Protein AF-U2G4A7-F1 (afdb_monomer_lite)

Organism: NCBI:txid1033802

Sequence (136 aa):
MDIVSTTITSVLTGVLTGLYSSLIITRFGRFVALRDEALRLVRSAVYIAEESKLNFPQQPEYKRMVLISSDFFALKHSKAANEINDLHGEIYKATLEAQSGQLDFKAYDHAYTEWQRRIRMLRPNYRSLITLYPRL

Foldseek 3Di:
DVVVVVVVVVVVVVVVVVVLVVQLVVLVVVVVVLLVVLLVLLVVFDWDDDPLAIDGVDDRPLVVLLVSLVVCVLLVVNVLSVLSVVLSVVLVVQNVCRHVSVDGPVRSVVNSVVNSVSSVPRDGPVVSSNDPDSPD

Secondary structure (DSSP, 8-state):
-HHHHHHHHHHHHHHHHHHHHHHHHHHHHHHHHHHHHHHHHHHT---EEETTEEE-SS---THHHHHHHHHHHHTT-HHHHHHHHHHHHHHHHHHHHHHHT-S-HHHHHHHHHHHHHHHHT----HHHHH-SS---

Structure (mmCIF, N/CA/C/O backbone):
data_AF-U2G4A7-F1
#
_entry.id   AF-U2G4A7-F1
#
loop_
_atom_site.group_PDB
_atom_site.id
_atom_site.type_symbol
_atom_site.label_atom_id
_atom_site.label_alt_id
_atom_site.label_comp_id
_atom_site.label_asym_id
_atom_site.label_entity_id
_atom_site.label_seq_id
_atom_site.pdbx_PDB_ins_code
_atom_site.Cartn_x
_atom_site.Cartn_y
_atom_site.Cartn_z
_atom_site.occupancy
_atom_site.B_iso_or_equiv
_atom_site.auth_seq_id
_atom_site.auth_comp_id
_atom_site.auth_asym_id
_atom_site.auth_atom_id
_atom_site.pdbx_PDB_model_num
ATOM 1 N N . MET A 1 1 ? 33.070 5.903 -44.348 1.00 57.81 1 MET A N 1
ATOM 2 C CA . MET A 1 1 ? 32.484 4.719 -43.672 1.00 57.81 1 MET A CA 1
ATOM 3 C C . MET A 1 1 ? 31.733 5.097 -42.391 1.00 57.81 1 MET A C 1
ATOM 5 O O . MET A 1 1 ? 31.101 4.240 -41.786 1.00 57.81 1 MET A O 1
ATOM 9 N N . ASP A 1 2 ? 31.717 6.378 -42.016 1.00 67.56 2 ASP A N 1
ATOM 10 C CA . ASP A 1 2 ? 31.224 6.830 -40.710 1.00 67.56 2 ASP A CA 1
ATOM 11 C C . ASP A 1 2 ? 29.700 6.851 -40.596 1.00 67.56 2 ASP A C 1
ATOM 13 O O . ASP A 1 2 ? 29.174 6.582 -39.527 1.00 67.56 2 ASP A O 1
ATOM 17 N N . ILE A 1 3 ? 28.980 7.065 -41.703 1.00 72.62 3 ILE A N 1
ATOM 18 C CA . ILE A 1 3 ? 27.508 7.155 -41.712 1.00 72.62 3 ILE A CA 1
ATOM 19 C C . ILE A 1 3 ? 26.853 5.815 -41.338 1.00 72.62 3 ILE A C 1
ATOM 21 O O . ILE A 1 3 ? 25.869 5.775 -40.604 1.00 72.62 3 ILE A O 1
ATOM 25 N N . VAL A 1 4 ? 27.406 4.695 -41.813 1.00 79.19 4 VAL A N 1
ATOM 26 C CA . VAL A 1 4 ? 26.878 3.359 -41.488 1.00 79.19 4 VAL A CA 1
ATOM 27 C C . VAL A 1 4 ? 27.144 3.029 -40.015 1.00 79.19 4 VAL A C 1
ATOM 29 O O . VAL A 1 4 ? 26.253 2.543 -39.323 1.00 79.19 4 VAL A O 1
ATOM 32 N N . SER A 1 5 ? 28.330 3.372 -39.504 1.00 78.25 5 SER A N 1
ATOM 33 C CA . SER A 1 5 ? 28.699 3.181 -38.095 1.00 78.25 5 SER A CA 1
ATOM 34 C C . SER A 1 5 ? 27.855 4.042 -37.141 1.00 78.25 5 SER A C 1
ATOM 36 O O . SER A 1 5 ? 27.360 3.554 -36.121 1.00 78.25 5 SER A O 1
ATOM 38 N N . THR A 1 6 ? 27.600 5.307 -37.488 1.00 83.81 6 THR A N 1
ATOM 39 C CA . THR A 1 6 ? 26.756 6.211 -36.686 1.00 83.81 6 THR A CA 1
ATOM 40 C C . THR A 1 6 ? 25.283 5.795 -36.711 1.00 83.81 6 THR A C 1
ATOM 42 O O . THR A 1 6 ? 24.593 5.863 -35.693 1.00 83.81 6 THR A O 1
ATOM 45 N N . THR A 1 7 ? 24.796 5.284 -37.844 1.00 84.69 7 THR A N 1
ATOM 46 C CA . THR A 1 7 ? 23.428 4.751 -37.953 1.00 84.69 7 THR A CA 1
ATOM 47 C C . THR A 1 7 ? 23.253 3.489 -37.105 1.00 84.69 7 THR A C 1
ATOM 49 O O . THR A 1 7 ? 22.292 3.377 -36.351 1.00 84.69 7 THR A O 1
ATOM 52 N N . ILE A 1 8 ? 24.202 2.552 -37.150 1.00 88.69 8 ILE A N 1
ATOM 53 C CA . ILE A 1 8 ? 24.132 1.328 -36.337 1.00 88.69 8 ILE A CA 1
ATOM 54 C C . ILE A 1 8 ? 24.204 1.654 -34.840 1.00 88.69 8 ILE A C 1
ATOM 56 O O . ILE A 1 8 ? 23.411 1.132 -34.057 1.00 88.69 8 ILE A O 1
ATOM 60 N N . THR A 1 9 ? 25.117 2.538 -34.429 1.00 86.06 9 THR A N 1
ATOM 61 C CA . THR A 1 9 ? 25.249 2.924 -33.015 1.00 86.06 9 THR A CA 1
ATOM 62 C C . THR A 1 9 ? 24.012 3.659 -32.504 1.00 86.06 9 THR A C 1
ATOM 64 O O . THR A 1 9 ? 23.512 3.303 -31.443 1.00 86.06 9 THR A O 1
ATOM 67 N N . SER A 1 10 ? 23.447 4.600 -33.268 1.00 87.38 10 SER A N 1
ATOM 68 C CA . SER A 1 10 ? 22.209 5.301 -32.883 1.00 87.38 10 SER A CA 1
ATOM 69 C C . SER A 1 10 ? 21.000 4.369 -32.751 1.00 87.38 10 SER A C 1
ATOM 71 O O . SER A 1 10 ? 20.251 4.487 -31.778 1.00 87.38 10 SER A O 1
ATOM 73 N N . VAL A 1 11 ? 20.836 3.399 -33.657 1.00 89.88 11 VAL A N 1
ATOM 74 C CA . VAL A 1 11 ? 19.777 2.379 -33.552 1.00 89.88 11 VAL A CA 1
ATOM 75 C C . VAL A 1 11 ? 19.971 1.521 -32.301 1.00 89.88 11 VAL A C 1
ATOM 77 O O . VAL A 1 11 ? 19.031 1.344 -31.526 1.00 89.88 11 VAL A O 1
ATOM 80 N N . LEU A 1 12 ? 21.190 1.031 -32.055 1.00 90.31 12 LEU A N 1
ATOM 81 C CA . LEU A 1 12 ? 21.497 0.219 -30.874 1.00 90.31 12 LEU A CA 1
ATOM 82 C C . LEU A 1 12 ? 21.273 0.992 -29.571 1.00 90.31 12 LEU A C 1
ATOM 84 O O . LEU A 1 12 ? 20.660 0.464 -28.643 1.00 90.31 12 LEU A O 1
ATOM 88 N N . THR A 1 13 ? 21.715 2.249 -29.500 1.00 88.81 13 THR A N 1
ATOM 89 C CA . THR A 1 13 ? 21.466 3.116 -28.345 1.00 88.81 13 THR A CA 1
ATOM 90 C C . THR A 1 13 ? 19.969 3.306 -28.124 1.00 88.81 13 THR A C 1
ATOM 92 O O . THR A 1 13 ? 19.502 3.110 -27.004 1.00 88.81 13 THR A O 1
ATOM 95 N N . GLY A 1 14 ? 19.201 3.596 -29.179 1.00 88.75 14 GLY A N 1
ATOM 96 C CA . GLY A 1 14 ? 17.749 3.750 -29.088 1.00 88.75 14 GLY A CA 1
ATOM 97 C C . GLY A 1 14 ? 17.053 2.509 -28.522 1.00 88.75 14 GLY A C 1
ATOM 98 O O . GLY A 1 14 ? 16.240 2.621 -27.603 1.00 88.75 14 GLY A O 1
ATOM 99 N N . VAL A 1 15 ? 17.423 1.317 -29.004 1.00 91.44 15 VAL A N 1
ATOM 100 C CA . VAL A 1 15 ? 16.880 0.042 -28.505 1.00 91.44 15 VAL A CA 1
ATOM 101 C C . VAL A 1 15 ? 17.230 -0.172 -27.030 1.00 91.44 15 VAL A C 1
ATOM 103 O O . VAL A 1 15 ? 16.346 -0.473 -26.227 1.00 91.44 15 VAL A O 1
ATOM 106 N N . LEU A 1 16 ? 18.493 0.020 -26.642 1.00 89.12 16 LEU A N 1
ATOM 107 C CA . LEU A 1 16 ? 18.938 -0.184 -25.259 1.00 89.12 16 LEU A CA 1
ATOM 108 C C . LEU A 1 16 ? 18.263 0.791 -24.287 1.00 89.12 16 LEU A C 1
ATOM 110 O O . LEU A 1 16 ? 17.813 0.383 -23.214 1.00 89.12 16 LEU A O 1
ATOM 114 N N . THR A 1 17 ? 18.136 2.064 -24.666 1.00 90.12 17 THR A N 1
ATOM 115 C CA . THR A 1 17 ? 17.430 3.070 -23.866 1.00 90.12 17 THR A CA 1
ATOM 116 C C . THR A 1 17 ? 15.942 2.748 -23.748 1.00 90.12 17 THR A C 1
ATOM 118 O O . THR A 1 17 ? 15.384 2.862 -22.654 1.00 90.12 17 THR A O 1
ATOM 121 N N . GLY A 1 18 ? 15.301 2.301 -24.832 1.00 91.50 18 GLY A N 1
ATOM 122 C CA . GLY A 1 18 ? 13.903 1.873 -24.818 1.00 91.50 18 GLY A CA 1
ATOM 123 C C . GLY A 1 18 ? 13.663 0.699 -23.865 1.00 91.50 18 GLY A C 1
ATOM 124 O O . GLY A 1 18 ? 12.794 0.778 -22.994 1.00 91.50 18 GLY A O 1
ATOM 125 N N . LEU A 1 19 ? 14.486 -0.350 -23.959 1.00 89.88 19 LEU A N 1
ATOM 126 C CA . LEU A 1 19 ? 14.408 -1.516 -23.073 1.00 89.88 19 LEU A CA 1
ATOM 127 C C . LEU A 1 19 ? 14.602 -1.126 -21.604 1.00 89.88 19 LEU A C 1
ATOM 129 O O . LEU A 1 19 ? 13.783 -1.484 -20.756 1.00 89.88 19 LEU A O 1
ATOM 133 N N . TYR A 1 20 ? 15.631 -0.337 -21.299 1.00 89.06 20 TYR A N 1
ATOM 134 C CA . TYR A 1 20 ? 15.891 0.123 -19.936 1.00 89.06 20 TYR A CA 1
ATOM 135 C C . TYR A 1 20 ? 14.749 0.985 -19.374 1.00 89.06 20 TYR A C 1
ATOM 137 O O . TYR A 1 20 ? 14.333 0.804 -18.229 1.00 89.06 20 TYR A O 1
ATOM 145 N N . SER A 1 21 ? 14.189 1.878 -20.192 1.00 91.81 21 SER A N 1
ATOM 146 C CA . SER A 1 21 ? 13.068 2.732 -19.785 1.00 91.81 21 SER A CA 1
ATOM 147 C C . SER A 1 21 ? 11.813 1.906 -19.506 1.00 91.81 21 SER A C 1
ATOM 149 O O . SER A 1 21 ? 11.162 2.107 -18.481 1.00 91.81 21 SER A O 1
ATOM 151 N N . SER A 1 22 ? 11.510 0.926 -20.365 1.00 91.44 22 SER A N 1
ATOM 152 C CA . SER A 1 22 ? 10.376 0.017 -20.165 1.00 91.44 22 SER A CA 1
ATOM 153 C C . SER A 1 22 ? 10.491 -0.758 -18.850 1.00 91.44 22 SER A C 1
ATOM 155 O O . SER A 1 22 ? 9.527 -0.828 -18.092 1.00 91.44 22 SER A O 1
ATOM 157 N N . LEU A 1 23 ? 11.695 -1.233 -18.512 1.00 91.69 23 LEU A N 1
ATOM 158 C CA . LEU A 1 23 ? 11.963 -1.946 -17.267 1.00 91.69 23 LEU A CA 1
ATOM 159 C C . LEU A 1 23 ? 11.663 -1.080 -16.034 1.00 91.69 23 LEU A C 1
ATOM 161 O O . LEU A 1 23 ? 11.005 -1.546 -15.100 1.00 91.69 23 LEU A O 1
ATOM 165 N N . ILE A 1 24 ? 12.121 0.176 -16.028 1.00 92.38 24 ILE A N 1
ATOM 166 C CA . ILE A 1 24 ? 11.850 1.121 -14.933 1.00 92.38 24 ILE A CA 1
ATOM 167 C C . ILE A 1 24 ? 10.345 1.369 -14.804 1.00 92.38 24 ILE A C 1
ATOM 169 O O . ILE A 1 24 ? 9.807 1.300 -13.696 1.00 92.38 24 ILE A O 1
ATOM 173 N N . ILE A 1 25 ? 9.664 1.627 -15.925 1.00 93.81 25 ILE A N 1
ATOM 174 C CA . ILE A 1 25 ? 8.223 1.904 -15.952 1.00 93.81 25 ILE A CA 1
ATOM 175 C C . ILE A 1 25 ? 7.436 0.705 -15.4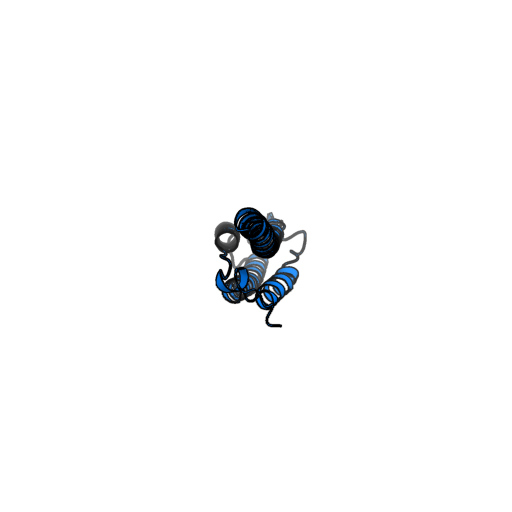17 1.00 93.81 25 ILE A C 1
ATOM 177 O O . ILE A 1 25 ? 6.559 0.890 -14.578 1.00 93.81 25 ILE A O 1
ATOM 181 N N . THR A 1 26 ? 7.774 -0.524 -15.814 1.00 93.50 26 THR A N 1
ATOM 182 C CA . THR A 1 26 ? 7.116 -1.737 -15.306 1.00 93.50 26 THR A CA 1
ATOM 183 C C . THR A 1 26 ? 7.296 -1.893 -13.797 1.00 93.50 26 THR A C 1
ATOM 185 O O . THR A 1 26 ? 6.337 -2.204 -13.088 1.00 93.50 26 THR A O 1
ATOM 188 N N . ARG A 1 27 ? 8.500 -1.646 -13.269 1.00 92.94 27 ARG A N 1
ATOM 189 C CA . ARG A 1 27 ? 8.755 -1.723 -11.820 1.00 92.94 27 ARG A CA 1
ATOM 190 C C . ARG A 1 27 ? 7.989 -0.659 -11.048 1.00 92.94 27 ARG A C 1
ATOM 192 O O . ARG A 1 27 ? 7.401 -0.961 -10.011 1.00 92.94 27 ARG A O 1
ATOM 199 N N . PHE A 1 28 ? 7.962 0.564 -11.568 1.00 95.69 28 PHE A N 1
ATOM 200 C CA . PHE A 1 28 ? 7.177 1.644 -10.985 1.00 95.69 28 PHE A CA 1
ATOM 201 C C . PHE A 1 28 ? 5.676 1.330 -11.028 1.00 95.69 28 PHE A C 1
ATOM 203 O O . PHE A 1 28 ? 4.988 1.493 -10.024 1.00 95.69 28 PHE A O 1
ATOM 210 N N . GLY A 1 29 ? 5.182 0.794 -12.146 1.00 96.31 29 GLY A N 1
ATOM 211 C CA . GLY A 1 29 ? 3.800 0.342 -12.289 1.00 96.31 29 GLY A CA 1
ATOM 212 C C . GLY A 1 29 ? 3.430 -0.729 -11.264 1.00 96.31 29 GLY A C 1
ATOM 213 O O . GLY A 1 29 ? 2.382 -0.630 -10.634 1.00 96.31 29 GLY A O 1
ATOM 214 N N . ARG A 1 30 ? 4.319 -1.700 -11.010 1.00 96.00 30 ARG A N 1
ATOM 215 C CA . ARG A 1 30 ? 4.103 -2.722 -9.974 1.00 96.00 30 ARG A CA 1
ATOM 216 C C . ARG A 1 30 ? 4.053 -2.125 -8.566 1.00 96.00 30 ARG A C 1
ATOM 218 O O . ARG A 1 30 ? 3.202 -2.520 -7.777 1.00 96.00 30 ARG A O 1
ATOM 225 N N . PHE A 1 31 ? 4.919 -1.157 -8.259 1.00 97.25 31 PHE A N 1
ATOM 226 C CA . PHE A 1 31 ? 4.854 -0.423 -6.991 1.00 97.25 31 PHE A CA 1
ATOM 227 C C . PHE A 1 31 ? 3.506 0.294 -6.819 1.00 97.25 31 PHE A C 1
ATOM 229 O O . PHE A 1 31 ? 2.876 0.182 -5.768 1.00 97.25 31 PHE A O 1
ATOM 236 N N . VAL A 1 32 ? 3.054 1.013 -7.852 1.00 97.88 32 VAL A N 1
ATOM 237 C CA . VAL A 1 32 ? 1.773 1.733 -7.836 1.00 97.88 32 VAL A CA 1
ATOM 238 C C . VAL A 1 32 ? 0.604 0.765 -7.668 1.00 97.88 32 VAL A C 1
ATOM 240 O O . VAL A 1 32 ? -0.261 1.019 -6.836 1.00 97.88 32 VA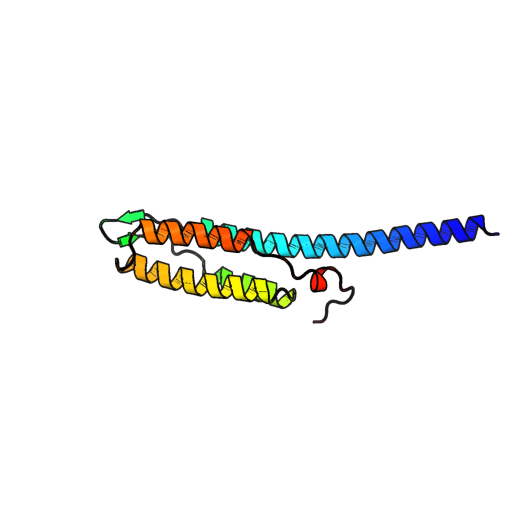L A O 1
ATOM 243 N N . ALA A 1 33 ? 0.616 -0.368 -8.373 1.00 97.94 33 ALA A N 1
ATOM 244 C CA . ALA A 1 33 ? -0.421 -1.390 -8.258 1.00 97.94 33 ALA A CA 1
ATOM 245 C C . ALA A 1 33 ? -0.566 -1.909 -6.817 1.00 97.94 33 ALA A C 1
ATOM 247 O O . ALA A 1 33 ? -1.676 -1.929 -6.294 1.00 97.94 33 ALA A O 1
ATOM 248 N N . LEU A 1 34 ? 0.546 -2.235 -6.146 1.00 97.69 34 LEU A N 1
ATOM 249 C CA . LEU A 1 34 ? 0.533 -2.679 -4.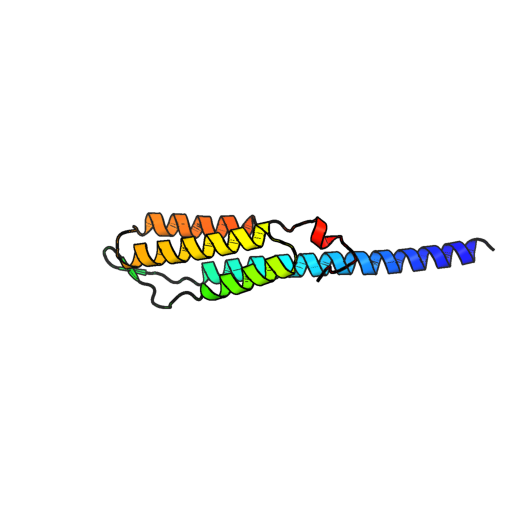744 1.00 97.69 34 LEU A CA 1
ATOM 250 C C . LEU A 1 34 ? 0.012 -1.597 -3.791 1.00 97.69 34 LEU A C 1
ATOM 252 O O . LEU A 1 34 ? -0.772 -1.877 -2.884 1.00 97.69 34 LEU A O 1
ATOM 256 N N . ARG A 1 35 ? 0.431 -0.342 -3.993 1.00 98.06 35 ARG A N 1
ATOM 257 C CA . ARG A 1 35 ? -0.043 0.793 -3.188 1.00 98.06 35 ARG A CA 1
ATOM 258 C C . ARG A 1 35 ? -1.552 0.984 -3.343 1.00 98.06 35 ARG A C 1
ATOM 260 O O . ARG A 1 35 ? -2.257 1.201 -2.359 1.00 98.06 35 ARG A O 1
ATOM 267 N N . ASP A 1 36 ? -2.041 0.924 -4.573 1.00 97.88 36 ASP A N 1
ATOM 268 C CA . ASP A 1 36 ? -3.449 1.147 -4.882 1.00 97.88 36 ASP A CA 1
ATOM 269 C C . ASP A 1 36 ? -4.316 -0.036 -4.412 1.00 97.88 36 ASP A C 1
ATOM 271 O O . ASP A 1 36 ? -5.443 0.173 -3.957 1.00 97.88 36 ASP A O 1
ATOM 275 N N . GLU A 1 37 ? -3.783 -1.263 -4.432 1.00 96.19 37 GLU A N 1
ATOM 276 C CA . GLU A 1 37 ? -4.416 -2.433 -3.817 1.00 96.19 37 GLU A CA 1
ATOM 277 C C . GLU A 1 37 ? -4.527 -2.277 -2.294 1.00 96.19 37 GLU A C 1
ATOM 279 O O . GLU A 1 37 ? -5.617 -2.445 -1.747 1.00 96.19 37 GLU A O 1
ATOM 284 N N . ALA A 1 38 ? -3.457 -1.853 -1.611 1.00 96.44 38 ALA A N 1
ATOM 285 C CA . ALA A 1 38 ? -3.506 -1.574 -0.173 1.00 96.44 38 ALA A CA 1
ATOM 286 C C . ALA A 1 38 ? -4.557 -0.505 0.160 1.00 96.44 38 ALA A C 1
ATOM 288 O O . ALA A 1 38 ? -5.335 -0.654 1.104 1.00 96.44 38 ALA A O 1
ATOM 289 N N . LEU A 1 39 ? -4.629 0.555 -0.650 1.00 96.25 39 LEU A N 1
ATOM 290 C CA . LEU A 1 39 ? -5.624 1.611 -0.485 1.00 96.25 39 LEU A CA 1
ATOM 291 C C . LEU A 1 39 ? -7.051 1.085 -0.684 1.00 96.25 39 LEU A C 1
ATOM 293 O O . LEU A 1 39 ? -7.962 1.497 0.035 1.00 96.25 39 LEU A O 1
ATOM 297 N N . ARG A 1 40 ? -7.255 0.182 -1.649 1.00 94.50 40 ARG A N 1
ATOM 298 C CA . ARG A 1 40 ? -8.551 -0.461 -1.891 1.00 94.50 40 ARG A CA 1
ATOM 299 C C . ARG A 1 40 ? -8.973 -1.328 -0.709 1.00 94.50 40 ARG A C 1
ATOM 301 O O . ARG A 1 40 ? -10.138 -1.263 -0.334 1.00 94.50 40 ARG A O 1
ATOM 308 N N . LEU A 1 41 ? -8.051 -2.084 -0.111 1.00 93.31 41 LEU A N 1
ATOM 309 C CA . LEU A 1 41 ? -8.339 -2.901 1.072 1.00 93.31 41 LEU A CA 1
ATOM 310 C C . LEU A 1 41 ? -8.796 -2.043 2.247 1.00 93.31 41 LEU A C 1
ATOM 312 O O . LEU A 1 41 ? -9.842 -2.327 2.823 1.00 93.31 41 LEU A O 1
ATOM 316 N N . VAL A 1 42 ? -8.079 -0.957 2.551 1.00 93.12 42 VAL A N 1
ATOM 317 C CA . VAL A 1 42 ? -8.511 -0.028 3.606 1.00 93.12 42 VAL A CA 1
ATOM 318 C C . VAL A 1 42 ? -9.895 0.527 3.279 1.00 93.12 42 VAL A C 1
ATOM 320 O O . VAL A 1 42 ? -10.790 0.445 4.107 1.00 93.12 42 VAL A O 1
ATOM 323 N N . ARG A 1 43 ? -10.122 0.989 2.045 1.00 91.69 43 ARG A N 1
ATOM 324 C CA . ARG A 1 43 ? -11.418 1.549 1.627 1.00 91.69 43 ARG A CA 1
ATOM 325 C C . ARG A 1 43 ? -12.585 0.568 1.597 1.00 91.69 43 ARG A C 1
ATOM 327 O O . ARG A 1 43 ? -13.730 1.002 1.570 1.00 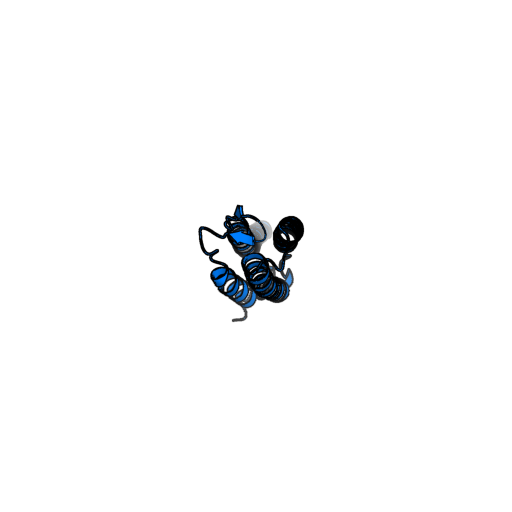91.69 43 ARG A O 1
ATOM 334 N N . SER A 1 44 ? -12.301 -0.729 1.546 1.00 89.94 44 SER A N 1
ATOM 335 C CA . SER A 1 44 ? -13.328 -1.772 1.550 1.00 89.94 44 SER A CA 1
ATOM 336 C C . SER A 1 44 ? -13.934 -2.014 2.933 1.00 89.94 44 SER A C 1
ATOM 338 O O . SER A 1 44 ? -14.921 -2.735 3.045 1.00 89.94 44 SER A O 1
ATOM 340 N N . ALA A 1 45 ? -13.366 -1.409 3.980 1.00 86.06 45 ALA A N 1
ATOM 341 C CA . ALA A 1 45 ? -13.899 -1.480 5.326 1.00 86.06 45 ALA A CA 1
ATOM 342 C C . ALA A 1 45 ? -15.255 -0.768 5.407 1.00 86.06 45 ALA A C 1
ATOM 344 O O . ALA A 1 45 ? -15.335 0.459 5.387 1.00 86.06 45 ALA A O 1
ATOM 345 N N . VAL A 1 46 ? -16.325 -1.553 5.510 1.00 84.12 46 VAL A N 1
ATOM 346 C CA . VAL A 1 46 ? -17.672 -1.050 5.786 1.00 84.12 46 VAL A CA 1
ATOM 347 C C . VAL A 1 46 ? -17.909 -1.140 7.287 1.00 84.12 46 VAL A C 1
ATOM 349 O O . VAL A 1 46 ? -17.771 -2.214 7.872 1.00 84.12 46 VAL A O 1
ATOM 352 N N . TYR A 1 47 ? -18.269 -0.017 7.904 1.00 85.31 47 TYR A N 1
ATOM 353 C CA . TYR A 1 47 ? -18.588 0.067 9.326 1.00 85.31 47 TYR A CA 1
ATOM 354 C C . TYR A 1 47 ? -19.832 0.920 9.559 1.00 85.31 47 TYR A C 1
ATOM 356 O O . TYR A 1 47 ? -20.117 1.852 8.807 1.00 85.31 47 TYR A O 1
ATOM 364 N N . ILE A 1 48 ? -20.579 0.578 10.606 1.00 85.12 48 ILE A N 1
ATOM 365 C CA . ILE A 1 48 ? -21.800 1.264 11.027 1.00 85.12 48 ILE A CA 1
ATOM 366 C C . ILE A 1 48 ? -21.639 1.625 12.502 1.00 85.12 48 ILE A C 1
ATOM 368 O O . ILE A 1 48 ? -21.188 0.802 13.300 1.00 85.12 48 ILE A O 1
ATOM 372 N N . ALA A 1 49 ? -21.985 2.859 12.862 1.00 82.44 49 ALA A N 1
ATOM 373 C CA . ALA A 1 49 ? -22.062 3.265 14.258 1.00 82.44 49 ALA A CA 1
ATOM 374 C C . ALA A 1 49 ? -23.347 2.705 14.879 1.00 82.44 49 ALA A C 1
ATOM 376 O O . ALA A 1 49 ? -24.442 3.022 14.416 1.00 82.44 49 ALA A O 1
ATOM 377 N N . GLU A 1 50 ? -23.208 1.887 15.918 1.00 81.31 50 GLU A N 1
ATOM 378 C CA . GLU A 1 50 ? -24.323 1.283 16.642 1.00 81.31 50 GLU A CA 1
ATOM 379 C C . GLU A 1 50 ? -24.140 1.566 18.138 1.00 81.31 50 GLU A C 1
ATOM 381 O O . GLU A 1 50 ? -23.256 1.021 18.800 1.00 81.31 50 GLU A O 1
ATOM 386 N N . GLU A 1 51 ? -24.951 2.492 18.653 1.00 80.56 51 GLU A N 1
ATOM 387 C CA . GLU A 1 51 ? -24.871 3.019 20.021 1.00 80.56 51 GLU A CA 1
ATOM 388 C C . GLU A 1 51 ? -23.482 3.581 20.387 1.00 80.56 51 GLU A C 1
ATOM 390 O O . GLU A 1 51 ? -23.161 4.722 20.062 1.00 80.56 51 GLU A O 1
ATOM 395 N N . SER A 1 52 ? -22.670 2.782 21.087 1.00 75.94 52 SER A N 1
ATOM 396 C CA . SER A 1 52 ? -21.337 3.114 21.612 1.00 75.94 52 SER A CA 1
ATOM 397 C C . SER A 1 52 ? -20.222 2.283 20.969 1.00 75.94 52 SER A C 1
ATOM 399 O O . SER A 1 52 ? -1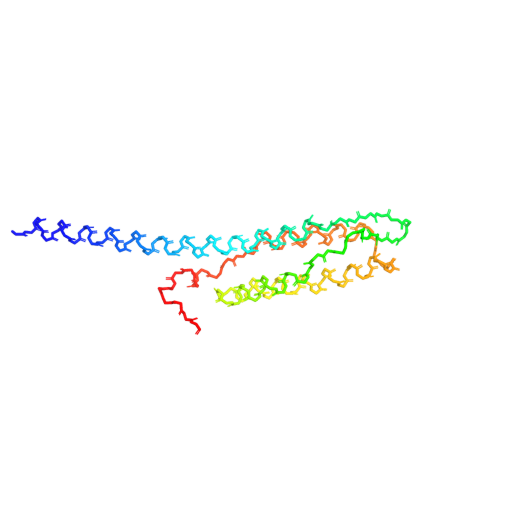9.075 2.340 21.408 1.00 75.94 52 SER A O 1
ATOM 401 N N . LYS A 1 53 ? -20.549 1.494 19.941 1.00 84.81 53 LYS A N 1
ATOM 402 C CA . LYS A 1 53 ? -19.636 0.569 19.269 1.00 84.81 53 LYS A CA 1
ATOM 403 C C . LYS A 1 53 ? -19.693 0.752 17.762 1.00 84.81 53 LYS A C 1
ATOM 405 O O . LYS A 1 53 ? -20.670 1.244 17.198 1.00 84.81 53 LYS A O 1
ATOM 410 N N . LEU A 1 54 ? -18.630 0.316 17.102 1.00 84.31 54 LEU A N 1
ATOM 411 C CA . LEU A 1 54 ? -18.615 0.168 15.656 1.00 84.31 54 LEU A CA 1
ATOM 412 C C . LEU A 1 54 ? -18.873 -1.287 15.291 1.00 84.31 54 LEU A C 1
ATOM 414 O O . LEU A 1 54 ? -18.142 -2.191 15.703 1.00 84.31 54 LEU A O 1
ATOM 418 N N . ASN A 1 55 ? -19.913 -1.492 14.494 1.00 84.75 55 ASN A N 1
ATOM 419 C CA . ASN A 1 55 ? -20.245 -2.781 13.925 1.00 84.75 55 ASN A CA 1
ATOM 420 C C . ASN A 1 55 ? -19.635 -2.894 12.522 1.00 84.75 55 ASN A C 1
ATOM 422 O O . ASN A 1 55 ? -19.740 -1.977 11.705 1.00 84.75 55 ASN A O 1
ATOM 426 N N . PHE A 1 56 ? -18.997 -4.028 12.248 1.00 85.06 56 PHE A N 1
ATOM 427 C CA . PHE A 1 56 ? -18.333 -4.329 10.983 1.00 85.06 56 PHE A CA 1
ATOM 428 C C . PHE A 1 56 ? -19.084 -5.491 10.320 1.00 85.06 56 PHE A C 1
ATOM 430 O O . PHE A 1 56 ? -18.731 -6.649 10.556 1.00 85.06 56 PHE A O 1
ATOM 437 N N . PRO A 1 57 ? -20.134 -5.213 9.520 1.00 78.31 57 PRO A N 1
ATOM 438 C CA . PRO A 1 57 ? -21.005 -6.247 8.948 1.00 78.31 57 PRO A CA 1
ATOM 439 C C . PRO A 1 57 ? -20.252 -7.238 8.054 1.00 78.31 57 PRO A C 1
ATOM 441 O O . PRO A 1 57 ? -20.664 -8.386 7.904 1.00 78.31 57 PRO A O 1
ATOM 444 N N . GLN A 1 58 ? -19.125 -6.809 7.490 1.00 79.88 58 GLN A N 1
ATOM 445 C CA . GLN A 1 58 ? -18.171 -7.676 6.825 1.00 79.88 58 GLN A CA 1
ATOM 446 C C . GLN A 1 58 ? -16.820 -7.528 7.513 1.00 79.88 58 GLN A C 1
ATOM 448 O O . GLN A 1 58 ? -16.340 -6.411 7.704 1.00 79.88 58 GLN A O 1
ATOM 453 N N . GLN A 1 59 ? -16.199 -8.656 7.867 1.00 71.88 59 GLN A N 1
ATOM 454 C CA . GLN A 1 59 ? -14.840 -8.635 8.391 1.00 71.88 59 GLN A CA 1
ATOM 455 C C . GLN A 1 59 ? -13.899 -8.110 7.301 1.00 71.88 59 GLN A C 1
ATOM 457 O O . GLN A 1 59 ? -13.798 -8.726 6.237 1.00 71.88 59 GLN A O 1
ATOM 462 N N . PRO A 1 60 ? -13.217 -6.985 7.535 1.00 69.81 60 PRO A N 1
ATOM 463 C CA . PRO A 1 60 ? -12.300 -6.441 6.551 1.00 69.81 60 PRO A CA 1
ATOM 464 C C . PRO A 1 60 ? -11.121 -7.396 6.305 1.00 69.81 60 PRO A C 1
ATOM 466 O O . PRO A 1 60 ? -10.524 -7.937 7.238 1.00 69.81 60 PRO A O 1
ATOM 469 N N . GLU A 1 61 ? -10.753 -7.598 5.035 1.00 78.19 61 GLU A N 1
ATOM 470 C CA . GLU A 1 61 ? -9.675 -8.510 4.614 1.00 78.19 61 GLU A CA 1
ATOM 471 C C . GLU A 1 61 ? -8.264 -7.941 4.873 1.00 78.19 61 GLU A C 1
ATOM 473 O O . GLU A 1 61 ? -7.357 -8.052 4.045 1.00 78.19 61 GLU A O 1
ATOM 478 N N . TYR A 1 62 ? -8.029 -7.348 6.045 1.00 79.81 62 TYR A N 1
ATOM 479 C CA . TYR A 1 62 ? -6.746 -6.725 6.379 1.00 79.81 62 TYR A CA 1
ATOM 480 C C . TYR A 1 62 ? -5.575 -7.717 6.375 1.00 79.81 62 TYR A C 1
ATOM 482 O O . TYR A 1 62 ? -4.439 -7.313 6.149 1.00 79.81 62 TYR A O 1
ATOM 490 N N . LYS A 1 63 ? -5.837 -9.029 6.481 1.00 83.38 63 LYS A N 1
ATOM 491 C CA . LYS A 1 63 ? -4.826 -10.087 6.299 1.00 83.38 63 LYS A CA 1
ATOM 492 C C . LYS A 1 63 ? -4.070 -9.969 4.970 1.00 83.38 63 LYS A C 1
ATOM 494 O O . LYS A 1 63 ? -2.886 -10.292 4.913 1.00 83.38 63 LYS A O 1
ATOM 499 N N . ARG A 1 64 ? -4.715 -9.469 3.907 1.00 90.44 64 ARG A N 1
ATOM 500 C CA . ARG A 1 64 ? -4.053 -9.234 2.613 1.00 90.44 64 ARG A CA 1
ATOM 501 C C . ARG A 1 64 ? -2.995 -8.130 2.672 1.00 90.44 64 ARG A C 1
ATOM 503 O O . ARG A 1 64 ? -2.068 -8.157 1.871 1.00 90.44 64 ARG A O 1
ATOM 510 N N . MET A 1 65 ? -3.060 -7.205 3.633 1.00 93.50 65 MET A N 1
ATOM 511 C CA . MET A 1 65 ? -2.024 -6.177 3.804 1.00 93.50 65 MET A CA 1
ATOM 512 C C . MET A 1 65 ? -0.660 -6.789 4.141 1.00 93.50 65 MET A C 1
ATOM 514 O O . MET A 1 65 ? 0.360 -6.290 3.674 1.00 93.50 65 MET A O 1
ATOM 518 N N . VAL A 1 66 ? -0.628 -7.911 4.870 1.00 94.00 66 VAL A N 1
ATOM 519 C CA . VAL A 1 66 ? 0.618 -8.644 5.158 1.00 94.00 66 VAL A CA 1
ATOM 520 C C . VAL A 1 66 ? 1.250 -9.184 3.871 1.00 94.00 66 VAL A C 1
ATOM 522 O O . VAL A 1 66 ? 2.463 -9.092 3.689 1.00 94.00 66 VAL A O 1
ATOM 525 N N . LEU A 1 67 ? 0.432 -9.682 2.938 1.00 95.38 67 LEU A N 1
ATOM 526 C CA . LEU A 1 67 ? 0.907 -10.149 1.632 1.00 95.38 67 LEU A CA 1
ATOM 527 C C . LEU A 1 67 ? 1.466 -8.989 0.798 1.00 95.38 67 LEU A C 1
ATOM 529 O O . LEU A 1 67 ? 2.560 -9.100 0.252 1.00 95.38 67 LEU A O 1
ATOM 533 N N . ILE A 1 68 ? 0.781 -7.843 0.788 1.00 96.62 68 ILE A N 1
ATOM 534 C CA . ILE A 1 68 ? 1.264 -6.634 0.104 1.00 96.62 68 ILE A CA 1
ATOM 535 C C . ILE A 1 68 ? 2.587 -6.141 0.708 1.00 96.62 68 ILE A C 1
ATOM 537 O O . ILE A 1 68 ? 3.496 -5.745 -0.022 1.00 96.62 68 ILE A O 1
ATOM 541 N N . SER A 1 69 ? 2.731 -6.183 2.037 1.00 96.94 69 SER A N 1
ATOM 542 C CA . SER A 1 69 ? 3.995 -5.867 2.714 1.00 96.94 69 SER A CA 1
ATOM 543 C C . SER A 1 69 ? 5.123 -6.799 2.252 1.00 96.94 69 SER A C 1
ATOM 545 O O . SER A 1 69 ? 6.197 -6.330 1.863 1.00 96.94 69 SER A O 1
ATOM 547 N N . SER A 1 70 ? 4.863 -8.108 2.200 1.00 96.50 70 SER A N 1
ATOM 548 C CA . SER A 1 70 ? 5.807 -9.102 1.675 1.00 96.50 70 SER A CA 1
ATOM 549 C C . SER A 1 70 ? 6.210 -8.808 0.224 1.00 96.50 70 SER A C 1
ATOM 551 O O . SER A 1 70 ? 7.397 -8.845 -0.112 1.00 96.50 70 SER A O 1
ATOM 553 N N . ASP A 1 71 ? 5.259 -8.431 -0.631 1.00 96.75 71 ASP A N 1
ATOM 554 C CA . ASP A 1 71 ? 5.543 -8.056 -2.018 1.00 96.75 71 ASP A CA 1
ATOM 555 C C . ASP A 1 71 ? 6.396 -6.784 -2.116 1.00 96.75 71 ASP A C 1
ATOM 557 O O . ASP A 1 71 ? 7.334 -6.717 -2.917 1.00 96.75 71 ASP A O 1
ATOM 561 N N . PHE A 1 72 ? 6.156 -5.784 -1.261 1.00 97.12 72 PHE A N 1
ATOM 562 C CA . PHE A 1 72 ? 7.040 -4.623 -1.175 1.00 97.12 72 PHE A CA 1
ATOM 563 C C . PHE A 1 72 ? 8.459 -5.011 -0.738 1.00 97.12 72 PHE A C 1
ATOM 565 O O . PHE A 1 72 ? 9.424 -4.478 -1.296 1.00 97.12 72 PHE A O 1
ATOM 572 N N . PHE A 1 73 ? 8.629 -5.947 0.201 1.00 96.25 73 PHE A N 1
ATOM 573 C CA . PHE A 1 73 ? 9.955 -6.459 0.563 1.00 96.25 73 PHE A CA 1
ATOM 574 C C . PHE A 1 73 ? 10.642 -7.167 -0.604 1.00 96.25 73 PHE A C 1
ATOM 576 O O . PHE A 1 73 ? 11.815 -6.886 -0.874 1.00 96.25 73 PHE A O 1
ATOM 583 N N . ALA A 1 74 ? 9.918 -8.020 -1.331 1.00 93.75 74 ALA A N 1
ATOM 584 C CA . ALA A 1 74 ? 10.437 -8.713 -2.508 1.00 93.75 74 ALA A CA 1
ATOM 585 C C . ALA A 1 74 ? 10.928 -7.723 -3.582 1.00 93.75 74 ALA A C 1
ATOM 587 O O . ALA A 1 74 ? 11.976 -7.925 -4.195 1.00 93.75 74 ALA A O 1
ATOM 588 N N . LEU A 1 75 ? 10.238 -6.588 -3.738 1.00 92.69 75 LEU A N 1
ATOM 589 C CA . LEU A 1 75 ? 10.617 -5.490 -4.639 1.00 92.69 75 LEU A CA 1
ATOM 590 C C . LEU A 1 75 ? 11.653 -4.510 -4.043 1.00 92.69 75 LEU A C 1
ATOM 592 O O . LEU A 1 75 ? 11.952 -3.465 -4.633 1.00 92.69 75 LEU A O 1
ATOM 596 N N . LYS A 1 76 ? 12.228 -4.840 -2.878 1.00 94.19 76 LYS A N 1
ATOM 597 C CA . LYS A 1 76 ? 13.223 -4.043 -2.136 1.00 94.19 76 LYS A CA 1
ATOM 598 C C . LYS A 1 76 ? 12.719 -2.636 -1.765 1.00 94.19 76 LYS A C 1
ATOM 600 O O . LYS A 1 76 ? 13.479 -1.661 -1.697 1.00 94.19 76 LYS A O 1
ATOM 605 N N . HIS A 1 77 ? 11.424 -2.531 -1.486 1.00 96.06 77 HIS A N 1
ATOM 606 C CA . HIS A 1 77 ? 10.741 -1.347 -0.976 1.00 96.06 77 HIS A CA 1
ATOM 607 C C . HIS A 1 77 ? 10.501 -1.449 0.539 1.00 96.06 77 HIS A C 1
ATOM 609 O O . HIS A 1 77 ? 9.399 -1.196 1.013 1.00 96.06 77 HIS A O 1
ATOM 615 N N . SER A 1 78 ? 11.539 -1.778 1.318 1.00 96.19 78 SER A N 1
ATOM 616 C CA . SER A 1 78 ? 11.431 -2.065 2.761 1.00 96.19 78 SER A CA 1
ATOM 617 C C . SER A 1 78 ? 10.733 -0.971 3.574 1.00 96.19 78 SER A C 1
ATOM 619 O O . SER A 1 78 ? 9.987 -1.280 4.490 1.00 96.19 78 SER A O 1
ATOM 621 N N . LYS A 1 79 ? 10.919 0.311 3.221 1.00 96.88 79 LYS A N 1
ATOM 622 C CA . LYS A 1 79 ? 10.201 1.415 3.883 1.00 96.88 79 LYS A CA 1
ATOM 623 C C . LYS A 1 79 ? 8.687 1.324 3.682 1.00 96.88 79 LYS A C 1
ATOM 625 O O . LYS A 1 79 ? 7.946 1.499 4.636 1.00 96.88 79 LYS A O 1
ATOM 630 N N . ALA A 1 80 ? 8.243 1.041 2.456 1.00 97.38 80 ALA A N 1
ATOM 631 C CA . ALA A 1 80 ? 6.825 0.867 2.161 1.00 97.38 80 ALA A CA 1
ATOM 632 C C . ALA A 1 80 ? 6.278 -0.427 2.776 1.00 97.38 80 ALA A C 1
ATOM 634 O O . ALA A 1 80 ? 5.164 -0.437 3.283 1.00 97.38 80 ALA A O 1
ATOM 635 N N . ALA A 1 81 ? 7.081 -1.493 2.785 1.00 97.44 81 ALA A N 1
ATOM 636 C CA . ALA A 1 81 ? 6.718 -2.755 3.415 1.00 97.44 81 ALA A CA 1
ATOM 637 C C . ALA A 1 81 ? 6.468 -2.603 4.924 1.00 97.44 81 ALA A C 1
ATOM 639 O O . ALA A 1 81 ? 5.422 -3.033 5.410 1.00 97.44 81 ALA A O 1
ATOM 640 N N . ASN A 1 82 ? 7.393 -1.951 5.638 1.00 97.88 82 ASN A N 1
ATOM 641 C CA . ASN A 1 82 ? 7.253 -1.659 7.065 1.00 97.88 82 ASN A CA 1
ATOM 642 C C . ASN A 1 82 ? 6.008 -0.814 7.330 1.00 97.88 82 ASN A C 1
ATOM 644 O O . ASN A 1 82 ? 5.187 -1.198 8.146 1.00 97.88 82 ASN A O 1
ATOM 648 N N . GLU A 1 83 ? 5.814 0.264 6.567 1.00 97.94 83 GLU A N 1
ATOM 649 C CA . GLU A 1 83 ? 4.656 1.148 6.725 1.00 97.94 83 GLU A CA 1
ATOM 650 C C . GLU A 1 83 ? 3.318 0.408 6.546 1.00 97.94 83 GLU A C 1
ATOM 652 O O . GLU A 1 83 ? 2.386 0.617 7.317 1.00 97.94 83 GLU A O 1
ATOM 657 N N . ILE A 1 84 ? 3.210 -0.492 5.561 1.00 97.62 84 ILE A N 1
ATOM 658 C CA . ILE A 1 84 ? 2.008 -1.323 5.378 1.00 97.62 84 ILE A CA 1
ATOM 659 C C . ILE A 1 84 ? 1.813 -2.301 6.544 1.00 97.62 84 ILE A C 1
ATOM 661 O O . ILE A 1 84 ? 0.677 -2.545 6.950 1.00 97.62 84 ILE A O 1
ATOM 665 N N . ASN A 1 85 ? 2.895 -2.863 7.082 1.00 96.44 85 ASN A N 1
ATOM 666 C CA . ASN A 1 85 ? 2.828 -3.786 8.212 1.00 96.44 85 ASN A CA 1
ATOM 667 C C . ASN A 1 85 ? 2.426 -3.071 9.515 1.00 96.44 85 ASN A C 1
ATOM 669 O O . ASN A 1 85 ? 1.596 -3.581 10.267 1.00 96.44 85 ASN A O 1
ATOM 673 N N . ASP A 1 86 ? 2.957 -1.870 9.741 1.00 96.50 86 ASP A N 1
ATOM 674 C CA . ASP A 1 86 ? 2.600 -1.015 10.874 1.00 96.50 86 ASP A CA 1
ATOM 675 C C . ASP A 1 86 ? 1.121 -0.617 10.788 1.00 96.50 86 ASP A C 1
ATOM 677 O O . ASP A 1 86 ? 0.366 -0.814 11.741 1.00 96.50 86 ASP A O 1
ATOM 681 N N . LEU A 1 87 ? 0.668 -0.180 9.605 1.00 95.94 87 LEU A N 1
ATOM 682 C CA . LEU A 1 87 ? -0.744 0.107 9.345 1.00 95.94 87 LEU A CA 1
ATOM 683 C C . LEU A 1 87 ? -1.639 -1.109 9.593 1.00 95.94 87 LEU A C 1
ATOM 685 O O . LEU A 1 87 ? -2.703 -0.959 10.182 1.00 95.94 87 LEU A O 1
ATOM 689 N N . HIS A 1 88 ? -1.230 -2.311 9.185 1.00 95.25 88 HIS A N 1
ATOM 690 C CA . HIS A 1 88 ? -1.991 -3.529 9.468 1.00 95.25 88 HIS A CA 1
ATOM 691 C C . HIS A 1 88 ? -2.195 -3.737 10.980 1.00 95.25 88 HIS A C 1
ATOM 693 O O . HIS A 1 88 ? -3.312 -4.022 11.415 1.00 95.25 88 HIS A O 1
ATOM 699 N N . GLY A 1 89 ? -1.144 -3.550 11.785 1.00 93.94 89 GLY A N 1
ATOM 700 C CA . GLY A 1 89 ? -1.231 -3.638 13.245 1.00 93.94 89 GLY A CA 1
ATOM 701 C C . GLY A 1 89 ? -2.126 -2.557 13.858 1.00 93.94 89 GLY A C 1
ATOM 702 O O . GLY A 1 89 ? -2.969 -2.862 14.704 1.00 93.94 89 GLY A O 1
ATOM 703 N N . GLU A 1 90 ? -1.983 -1.310 13.406 1.00 94.50 90 GLU A N 1
ATOM 704 C CA . GLU A 1 90 ? -2.809 -0.183 13.854 1.00 94.50 90 GLU A CA 1
ATOM 705 C C . GLU A 1 90 ? -4.288 -0.386 13.534 1.00 94.50 90 GLU A C 1
ATOM 707 O O . GLU A 1 90 ? -5.137 -0.226 14.409 1.00 94.50 90 GLU A O 1
ATOM 712 N N . ILE A 1 91 ? -4.594 -0.785 12.300 1.00 93.31 91 ILE A N 1
ATOM 713 C CA . ILE A 1 91 ? -5.954 -1.054 11.840 1.00 93.31 91 ILE A CA 1
ATOM 714 C C . ILE A 1 91 ? -6.578 -2.179 12.662 1.00 93.31 91 ILE A C 1
ATOM 716 O O . ILE A 1 91 ? -7.719 -2.056 13.113 1.00 93.31 91 ILE A O 1
ATOM 720 N N . TYR A 1 92 ? -5.841 -3.273 12.868 1.00 91.69 92 TYR A N 1
ATOM 721 C CA . TYR A 1 92 ? -6.316 -4.408 13.651 1.00 91.69 92 TYR A CA 1
ATOM 722 C C . TYR A 1 92 ? -6.651 -3.988 15.086 1.00 91.69 92 TYR A C 1
ATOM 724 O O . TYR A 1 92 ? -7.753 -4.252 15.568 1.00 91.69 92 TYR A O 1
ATOM 732 N N . LYS A 1 93 ? -5.737 -3.266 15.742 1.00 92.88 93 LYS A N 1
ATOM 733 C CA . LYS A 1 93 ? -5.932 -2.764 17.104 1.00 92.88 93 LYS A CA 1
ATOM 734 C C . LYS A 1 93 ? -7.118 -1.798 17.195 1.00 92.88 93 LYS A C 1
ATOM 736 O O . LYS A 1 93 ? -8.002 -2.011 18.017 1.00 92.88 93 LYS A O 1
ATOM 741 N N . ALA A 1 94 ? -7.176 -0.795 16.320 1.00 92.31 94 ALA A N 1
ATOM 742 C CA . ALA A 1 94 ? -8.257 0.187 16.306 1.00 92.31 94 ALA A CA 1
ATOM 743 C C . ALA A 1 94 ? -9.620 -0.463 16.036 1.00 92.31 94 ALA A C 1
ATOM 745 O O . ALA A 1 94 ? -10.617 -0.075 16.630 1.00 92.31 94 ALA A O 1
ATOM 746 N N . THR A 1 95 ? -9.674 -1.482 15.174 1.00 90.25 95 THR A N 1
ATOM 747 C CA . THR A 1 95 ? -10.911 -2.228 14.894 1.00 90.25 95 THR A CA 1
ATOM 748 C C . THR A 1 95 ? -11.388 -3.001 16.126 1.00 90.25 95 THR A C 1
ATOM 750 O O . THR A 1 95 ? -12.580 -2.988 16.424 1.00 90.25 95 THR A O 1
ATOM 753 N N . LEU A 1 96 ? -10.480 -3.620 16.887 1.00 89.81 96 LEU A N 1
ATOM 754 C CA . LEU A 1 96 ? -10.828 -4.290 18.146 1.00 89.81 96 LEU A CA 1
ATOM 755 C C . LEU A 1 96 ? -11.325 -3.306 19.216 1.00 89.81 96 LEU A C 1
ATOM 757 O O . LEU A 1 96 ? -12.326 -3.575 19.878 1.00 89.81 96 LEU A O 1
ATOM 761 N N . GLU A 1 97 ? -10.654 -2.164 19.375 1.00 91.88 97 GLU A N 1
ATOM 762 C CA . GLU A 1 97 ? -11.054 -1.107 20.319 1.00 91.88 97 GLU A CA 1
ATOM 763 C C . GLU A 1 97 ? -12.408 -0.482 19.937 1.00 91.88 97 GLU A C 1
ATOM 765 O O . GLU A 1 97 ? -13.244 -0.187 20.791 1.00 91.88 97 GLU A O 1
ATOM 770 N N . ALA A 1 98 ? -12.664 -0.337 18.640 1.00 89.50 98 ALA A N 1
ATOM 771 C CA . ALA A 1 98 ? -13.924 0.149 18.095 1.00 89.50 98 ALA A CA 1
ATOM 772 C C . ALA A 1 98 ? -15.088 -0.835 18.321 1.00 89.50 98 ALA A C 1
ATOM 774 O O . ALA A 1 98 ? -16.193 -0.425 18.682 1.00 89.50 98 ALA A O 1
ATOM 775 N N . GLN A 1 99 ? -14.843 -2.140 18.172 1.00 88.19 99 GLN A N 1
ATOM 776 C CA . GLN A 1 99 ? -15.831 -3.188 18.463 1.00 88.19 99 GLN A CA 1
ATOM 777 C C . GLN A 1 99 ? -16.118 -3.330 19.964 1.00 88.19 99 GLN A C 1
ATOM 779 O O . GLN A 1 99 ? -17.238 -3.661 20.359 1.00 88.19 99 GLN A O 1
ATOM 784 N N . SER A 1 100 ? -15.124 -3.083 20.823 1.00 88.62 100 SER A N 1
ATOM 785 C CA . SER A 1 100 ? -15.305 -3.118 22.279 1.00 88.62 100 SER A CA 1
ATOM 786 C C . SER A 1 100 ? -15.977 -1.855 22.835 1.00 88.62 100 SER A C 1
ATOM 788 O O . SER A 1 100 ? -16.447 -1.881 23.972 1.00 88.62 100 SER A O 1
ATOM 790 N N . GLY A 1 101 ? -16.090 -0.793 22.029 1.00 86.06 101 GLY A N 1
ATOM 791 C CA . GLY A 1 101 ? -16.661 0.503 22.415 1.00 86.06 101 GLY A CA 1
ATOM 792 C C . GLY A 1 101 ? -15.677 1.408 23.159 1.00 86.06 101 GLY A C 1
ATOM 793 O O . GLY A 1 101 ? -16.074 2.390 23.777 1.00 86.06 101 GLY A O 1
ATOM 794 N N . GLN A 1 102 ? -14.387 1.067 23.125 1.00 88.75 102 GLN A N 1
ATOM 795 C CA . GLN A 1 102 ? -13.302 1.867 23.701 1.00 88.75 102 GLN A CA 1
ATOM 796 C C . GLN A 1 102 ? -12.863 3.003 22.771 1.00 88.75 102 GLN A C 1
ATOM 798 O O . GLN A 1 102 ? -12.257 3.969 23.232 1.00 88.75 102 GLN A O 1
ATOM 803 N N . LEU A 1 103 ? -13.171 2.893 21.476 1.00 87.44 103 LEU A N 1
ATOM 804 C CA . LEU A 1 103 ? -12.848 3.890 20.464 1.00 87.44 103 LEU A CA 1
ATOM 805 C C . LEU A 1 103 ? -14.128 4.478 19.856 1.00 87.44 103 LEU A C 1
ATOM 807 O O . LEU A 1 103 ? -14.928 3.770 19.248 1.00 87.44 103 LEU A O 1
ATOM 811 N N . ASP A 1 104 ? -14.289 5.792 20.013 1.00 86.81 104 ASP A N 1
ATOM 812 C CA . ASP A 1 104 ? -15.364 6.593 19.415 1.00 86.81 104 ASP A CA 1
ATOM 813 C C . ASP A 1 104 ? -15.291 6.567 17.875 1.00 86.81 104 ASP A C 1
ATOM 815 O O . ASP A 1 104 ? -14.209 6.586 17.282 1.00 86.81 104 ASP A O 1
ATOM 819 N N . PHE A 1 105 ? -16.462 6.591 17.231 1.00 87.12 105 PHE A N 1
ATOM 820 C CA . PHE A 1 105 ? -16.639 6.781 15.793 1.00 87.12 105 PHE A CA 1
ATOM 821 C C . PHE A 1 105 ? -15.747 7.879 15.195 1.00 87.12 105 PHE A C 1
ATOM 823 O O . PHE A 1 105 ? -15.076 7.631 14.197 1.00 87.12 105 PHE A O 1
ATOM 830 N N . LYS A 1 106 ? -15.699 9.082 15.783 1.00 89.44 106 LYS A N 1
ATOM 831 C CA . LYS A 1 106 ? -14.887 10.193 15.254 1.00 89.44 106 LYS A CA 1
ATOM 832 C C . LYS A 1 106 ? -13.397 9.880 15.297 1.00 89.44 106 LYS A C 1
ATOM 834 O O . LYS A 1 106 ? -12.668 10.234 14.372 1.00 89.44 106 LYS A O 1
ATOM 839 N N . ALA A 1 107 ? -12.942 9.223 16.362 1.00 91.12 107 ALA A N 1
ATOM 840 C CA . ALA A 1 107 ? -11.551 8.813 16.493 1.00 91.12 107 ALA A CA 1
ATOM 841 C C . ALA A 1 107 ? -11.195 7.731 15.461 1.00 91.12 107 ALA A C 1
ATOM 843 O O . ALA A 1 107 ? -10.141 7.814 14.827 1.00 91.12 107 ALA A O 1
ATOM 844 N N . TYR A 1 108 ? -12.098 6.770 15.232 1.00 92.06 108 TYR A N 1
ATOM 845 C CA . TYR A 1 108 ? -11.930 5.758 14.190 1.00 92.06 108 TYR A CA 1
ATOM 846 C C . TYR A 1 108 ? -11.926 6.371 12.784 1.00 92.06 108 TYR A C 1
ATOM 848 O O . TYR A 1 108 ? -11.053 6.049 11.988 1.00 92.06 108 TYR A O 1
ATOM 856 N N . ASP A 1 109 ? -12.841 7.293 12.483 1.00 91.56 109 ASP A N 1
ATOM 857 C CA . ASP A 1 109 ? -12.939 7.961 11.177 1.00 91.56 109 ASP A CA 1
ATOM 858 C C . ASP A 1 109 ? -11.695 8.812 10.857 1.00 91.56 109 ASP A C 1
ATOM 860 O O . ASP A 1 109 ? -11.166 8.802 9.737 1.00 91.56 109 ASP A O 1
ATOM 864 N N . HIS A 1 110 ? -11.151 9.486 11.874 1.00 93.88 110 HIS A N 1
ATOM 865 C CA . HIS A 1 110 ? -9.879 10.189 11.758 1.00 93.88 110 HIS A CA 1
ATOM 866 C C . HIS A 1 110 ? -8.721 9.220 11.474 1.00 93.88 110 HIS A C 1
ATOM 868 O O . HIS A 1 110 ? -7.948 9.444 10.538 1.00 93.88 110 HIS A O 1
ATOM 874 N N . ALA A 1 111 ? -8.612 8.123 12.235 1.00 94.69 111 ALA A N 1
ATOM 875 C CA . ALA A 1 111 ? -7.597 7.093 12.003 1.00 94.69 111 ALA A CA 1
ATOM 876 C C . ALA A 1 111 ? -7.727 6.482 10.598 1.00 94.69 111 ALA A C 1
ATOM 878 O O . ALA A 1 111 ? -6.742 6.367 9.871 1.00 94.69 111 ALA A O 1
ATOM 879 N N . TYR A 1 112 ? -8.954 6.202 10.167 1.00 93.88 112 TYR A N 1
ATOM 880 C CA . TYR A 1 112 ? -9.282 5.689 8.845 1.00 93.88 112 TYR A CA 1
ATOM 881 C C . TYR A 1 112 ? -8.816 6.610 7.712 1.00 93.88 112 TYR A C 1
ATOM 883 O O . TYR A 1 112 ? -8.202 6.162 6.734 1.00 93.88 112 TYR A O 1
ATOM 891 N N . THR A 1 113 ? -9.049 7.914 7.846 1.00 95.31 113 THR A N 1
ATOM 892 C CA . THR A 1 113 ? -8.568 8.913 6.883 1.00 95.31 113 THR A CA 1
ATOM 893 C C . THR A 1 113 ? -7.040 8.983 6.865 1.00 95.31 113 THR A C 1
ATOM 895 O O . THR A 1 113 ? -6.429 9.054 5.790 1.00 95.31 113 THR A O 1
ATOM 898 N N . GLU A 1 114 ? -6.416 8.907 8.040 1.00 97.06 114 GLU A N 1
ATOM 899 C CA . GLU A 1 114 ? -4.966 8.938 8.195 1.00 97.06 114 GLU A CA 1
ATOM 900 C C . GLU A 1 114 ? -4.291 7.717 7.559 1.00 97.06 114 GLU A C 1
ATOM 902 O O . GLU A 1 114 ? -3.326 7.871 6.808 1.00 97.06 114 GLU A O 1
ATOM 907 N N . TRP A 1 115 ? -4.839 6.514 7.737 1.00 96.56 115 TRP A N 1
ATOM 908 C CA . TRP A 1 115 ? -4.338 5.304 7.080 1.00 96.56 115 TRP A CA 1
ATOM 909 C C . TRP A 1 115 ? -4.342 5.448 5.560 1.00 96.56 115 TRP A C 1
ATOM 911 O O . TRP A 1 115 ? -3.333 5.202 4.892 1.00 96.56 115 TRP A O 1
ATOM 921 N N . GLN A 1 116 ? -5.449 5.933 4.990 1.00 97.00 116 GLN A N 1
ATOM 922 C CA . GLN A 1 116 ? -5.518 6.182 3.553 1.00 97.00 116 GLN A CA 1
ATOM 923 C C . GLN A 1 116 ? -4.510 7.249 3.104 1.00 97.00 116 GLN A C 1
ATOM 925 O O . GLN A 1 116 ? -3.984 7.177 1.990 1.00 97.00 116 GLN A O 1
ATOM 930 N N . ARG A 1 117 ? -4.254 8.281 3.917 1.00 98.00 117 ARG A N 1
ATOM 931 C CA . ARG A 1 117 ? -3.255 9.317 3.619 1.00 98.00 117 ARG A CA 1
ATOM 932 C C . ARG A 1 117 ? -1.848 8.722 3.596 1.00 98.00 117 ARG A C 1
ATOM 934 O O . ARG A 1 117 ? -1.130 8.926 2.617 1.00 98.00 117 ARG A O 1
ATOM 941 N N . ARG A 1 118 ? -1.483 7.946 4.617 1.00 97.94 118 ARG A N 1
ATOM 942 C CA . ARG A 1 118 ? -0.188 7.259 4.735 1.00 97.94 118 ARG A CA 1
ATOM 943 C C . ARG A 1 118 ? 0.089 6.353 3.539 1.00 97.94 118 ARG A C 1
ATOM 945 O O . ARG A 1 118 ? 1.134 6.493 2.906 1.00 97.94 118 ARG A O 1
ATOM 952 N N . ILE A 1 119 ? -0.895 5.551 3.121 1.00 97.44 119 ILE A N 1
ATOM 953 C CA . ILE A 1 119 ? -0.778 4.70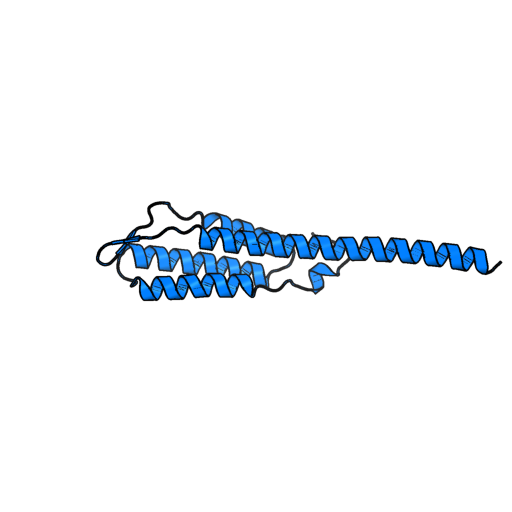1 1.925 1.00 97.44 119 ILE A CA 1
ATOM 954 C C . ILE A 1 119 ? -0.538 5.536 0.659 1.00 97.44 119 ILE A C 1
ATOM 956 O O . ILE A 1 119 ? 0.357 5.225 -0.126 1.00 97.44 119 ILE A O 1
ATOM 960 N N . ARG A 1 120 ? -1.285 6.631 0.450 1.00 96.94 120 ARG A N 1
ATOM 961 C CA . ARG A 1 120 ? -1.097 7.506 -0.727 1.00 96.94 120 ARG A CA 1
ATOM 962 C C . ARG A 1 120 ? 0.298 8.135 -0.780 1.00 96.94 120 ARG A C 1
ATOM 964 O O . ARG A 1 120 ? 0.815 8.376 -1.869 1.00 96.94 120 ARG A O 1
ATOM 971 N N . MET A 1 121 ? 0.896 8.403 0.378 1.00 97.31 121 MET A N 1
ATOM 972 C CA . MET A 1 121 ? 2.224 9.006 0.494 1.00 97.31 121 MET A CA 1
ATOM 973 C C . MET A 1 121 ? 3.375 8.010 0.358 1.00 97.31 121 MET A C 1
ATOM 975 O O . MET A 1 121 ? 4.530 8.443 0.337 1.00 97.31 121 MET A O 1
ATOM 979 N N . LEU A 1 122 ? 3.098 6.707 0.248 1.00 97.44 122 LEU A N 1
ATOM 980 C CA . LEU A 1 122 ? 4.133 5.708 0.019 1.00 97.44 122 LEU A CA 1
ATOM 981 C C . LEU A 1 122 ? 4.955 6.060 -1.218 1.00 97.44 122 LEU A C 1
ATOM 983 O O . LEU A 1 122 ? 4.427 6.315 -2.304 1.00 97.44 122 LEU A O 1
ATOM 987 N N . ARG A 1 123 ? 6.278 6.049 -1.045 1.00 95.50 123 ARG A N 1
ATOM 988 C CA . ARG A 1 123 ? 7.237 6.335 -2.111 1.00 95.50 123 ARG A CA 1
ATOM 989 C C . ARG A 1 123 ? 8.035 5.088 -2.456 1.00 95.50 123 ARG A C 1
ATOM 991 O O . ARG A 1 123 ? 8.436 4.355 -1.546 1.00 95.50 123 ARG A O 1
ATOM 998 N N . PRO A 1 124 ? 8.322 4.867 -3.747 1.00 95.81 124 PRO A N 1
ATOM 999 C CA . PRO A 1 124 ? 9.187 3.778 -4.134 1.00 95.81 124 PRO A CA 1
ATOM 1000 C C . PRO A 1 124 ? 10.612 4.045 -3.653 1.00 95.81 124 PRO A C 1
ATOM 1002 O O . PRO A 1 124 ? 11.080 5.180 -3.534 1.00 95.81 124 PRO A O 1
ATOM 1005 N N . ASN A 1 125 ? 11.343 2.959 -3.447 1.00 94.31 125 ASN A N 1
ATOM 1006 C CA . ASN A 1 125 ? 12.793 3.015 -3.371 1.00 94.31 125 ASN A CA 1
ATOM 1007 C C . ASN A 1 125 ? 13.345 3.204 -4.790 1.00 94.31 125 ASN A C 1
ATOM 1009 O O . ASN A 1 125 ? 13.488 2.237 -5.530 1.00 94.31 125 ASN A O 1
ATOM 1013 N N . TYR A 1 126 ? 13.670 4.437 -5.176 1.00 91.88 126 TYR A N 1
ATOM 1014 C CA . TYR A 1 126 ? 14.160 4.733 -6.527 1.00 91.88 126 TYR A CA 1
ATOM 1015 C C . TYR A 1 126 ? 15.380 3.900 -6.933 1.00 91.88 126 TYR A C 1
ATOM 1017 O O . TYR A 1 126 ? 15.520 3.561 -8.105 1.00 91.88 126 TYR A O 1
ATOM 1025 N N . ARG A 1 127 ? 16.224 3.493 -5.972 1.00 91.12 127 ARG A N 1
ATOM 1026 C CA . ARG A 1 127 ? 17.366 2.614 -6.252 1.00 91.12 127 ARG A CA 1
ATOM 1027 C C . ARG A 1 127 ? 16.923 1.252 -6.782 1.00 91.12 127 ARG A C 1
ATOM 1029 O O . ARG A 1 127 ? 17.541 0.763 -7.717 1.00 91.12 127 ARG A O 1
ATOM 1036 N N . SER A 1 128 ? 15.854 0.665 -6.236 1.00 88.69 128 SER A N 1
ATOM 1037 C CA . SER A 1 128 ? 15.350 -0.625 -6.723 1.00 88.69 128 SER A CA 1
ATOM 1038 C C . SER A 1 128 ? 14.637 -0.512 -8.074 1.00 88.69 128 SER A C 1
ATOM 1040 O O . SER A 1 128 ? 14.542 -1.500 -8.803 1.00 88.69 128 SER A O 1
ATOM 1042 N N . LEU A 1 129 ? 14.195 0.689 -8.462 1.00 89.69 129 LEU A N 1
ATOM 1043 C CA . LEU A 1 129 ? 13.620 0.926 -9.787 1.00 89.69 129 LEU A CA 1
ATOM 1044 C C . LEU A 1 129 ? 14.691 0.923 -10.886 1.00 89.69 129 LEU A C 1
ATOM 1046 O O . LEU A 1 129 ? 14.476 0.311 -11.926 1.00 89.69 129 LEU A O 1
ATOM 1050 N N . ILE A 1 130 ? 15.844 1.553 -10.643 1.00 90.12 130 ILE A N 1
ATOM 1051 C CA . ILE A 1 130 ? 16.882 1.787 -11.666 1.00 90.12 130 ILE A CA 1
ATOM 1052 C C . ILE A 1 130 ? 17.936 0.673 -11.777 1.00 90.12 130 ILE A C 1
ATOM 1054 O O . ILE A 1 130 ? 18.696 0.629 -12.739 1.00 90.12 130 ILE A O 1
ATOM 1058 N N . THR A 1 131 ? 18.028 -0.246 -10.812 1.00 84.69 131 THR A N 1
ATOM 1059 C CA . THR A 1 131 ? 19.042 -1.313 -10.855 1.00 84.69 131 THR A CA 1
ATOM 1060 C C . THR A 1 131 ? 18.739 -2.364 -11.921 1.00 84.69 131 THR A C 1
ATOM 1062 O O . THR A 1 131 ? 17.765 -3.097 -11.802 1.00 84.69 131 THR A O 1
ATOM 1065 N N . LEU A 1 132 ? 19.605 -2.528 -12.921 1.00 69.06 132 LEU A N 1
ATOM 1066 C CA . LEU A 1 132 ? 19.434 -3.521 -13.998 1.00 69.06 132 LEU A CA 1
ATOM 1067 C C . LEU A 1 132 ? 19.239 -4.962 -13.495 1.00 69.06 132 LEU A C 1
ATOM 1069 O O . LEU A 1 132 ? 18.415 -5.692 -14.038 1.00 69.06 132 LEU A O 1
ATOM 1073 N N . TYR A 1 133 ? 19.920 -5.345 -12.414 1.00 61.75 133 TYR A N 1
ATOM 1074 C CA . TYR A 1 133 ? 19.825 -6.692 -11.856 1.00 61.75 133 TYR A CA 1
ATOM 1075 C C . TYR A 1 133 ? 18.739 -6.796 -10.777 1.00 61.75 133 TYR A C 1
ATOM 1077 O O . TYR A 1 133 ? 18.813 -6.070 -9.776 1.00 61.75 133 TYR A O 1
ATOM 1085 N N . PRO A 1 134 ? 17.768 -7.719 -10.910 1.00 53.84 134 PRO A N 1
ATOM 1086 C CA . PRO A 1 134 ? 16.989 -8.169 -9.770 1.00 53.84 134 PRO A CA 1
ATOM 1087 C C . PRO A 1 134 ? 17.936 -8.961 -8.864 1.00 53.84 134 PRO A C 1
ATOM 1089 O O . PRO A 1 134 ? 18.283 -10.102 -9.151 1.00 53.84 134 PRO A O 1
ATOM 1092 N N . ARG A 1 135 ? 18.423 -8.340 -7.786 1.00 53.59 135 ARG A N 1
ATOM 1093 C CA . ARG A 1 135 ? 19.067 -9.098 -6.710 1.00 53.59 135 ARG A CA 1
ATOM 1094 C C . ARG A 1 135 ? 17.954 -9.827 -5.965 1.00 53.59 135 ARG A C 1
ATOM 1096 O O . ARG A 1 135 ? 17.272 -9.190 -5.159 1.00 53.59 135 ARG A O 1
ATOM 1103 N N . LEU A 1 136 ? 17.735 -11.093 -6.326 1.00 46.22 136 LEU A N 1
ATOM 1104 C CA . LEU A 1 136 ? 16.962 -12.052 -5.535 1.00 46.22 136 LEU A CA 1
ATOM 1105 C C . LEU A 1 136 ? 17.556 -12.070 -4.119 1.00 46.22 136 LEU A C 1
ATOM 1107 O O . LEU A 1 136 ? 18.766 -12.356 -4.006 1.00 46.22 136 LEU A O 1
#

pLDDT: mean 89.36, std 9.48, range [46.22, 98.06]

Radius of gyration: 21.89 Å; chains: 1; bounding box: 57×22×67 Å